Protein AF-A0A673IPQ3-F1 (afdb_monomer)

Organism: NCBI:txid307959

pLDDT: mean 84.03, std 14.7, range [38.94, 97.5]

Structure (mmCIF, N/CA/C/O backbone):
data_AF-A0A673IPQ3-F1
#
_entry.id   AF-A0A673IPQ3-F1
#
loop_
_atom_site.group_PDB
_atom_site.id
_atom_site.type_symbol
_atom_site.label_atom_id
_atom_site.label_alt_id
_atom_site.label_comp_id
_atom_site.label_asym_id
_atom_site.label_entity_id
_atom_site.label_seq_id
_atom_site.pdbx_PDB_ins_code
_atom_site.Cartn_x
_atom_site.Cartn_y
_atom_site.Cartn_z
_atom_site.occupancy
_atom_site.B_iso_or_equiv
_atom_site.auth_seq_id
_atom_site.auth_comp_id
_atom_site.auth_asym_id
_atom_site.auth_atom_id
_atom_site.pdbx_PDB_model_num
ATOM 1 N N . MET A 1 1 ? 23.050 -11.356 -15.559 1.00 38.94 1 MET A N 1
ATOM 2 C CA . MET A 1 1 ? 23.008 -10.456 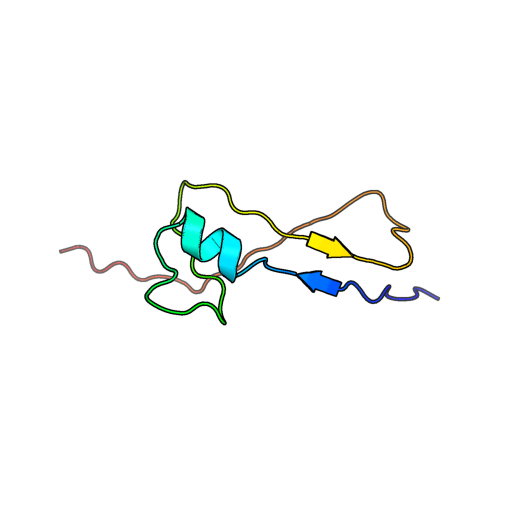-14.390 1.00 38.94 1 MET A CA 1
ATOM 3 C C . MET A 1 1 ? 21.630 -9.818 -14.376 1.00 38.94 1 MET A C 1
ATOM 5 O O . MET A 1 1 ? 21.382 -8.952 -15.201 1.00 38.94 1 MET A O 1
ATOM 9 N N . VAL A 1 2 ? 20.703 -10.320 -13.557 1.00 51.50 2 VAL A N 1
ATOM 10 C CA . VAL A 1 2 ? 19.402 -9.658 -13.375 1.00 51.50 2 VAL A CA 1
ATOM 11 C C . VAL A 1 2 ? 19.639 -8.561 -12.351 1.00 51.50 2 VAL A C 1
ATOM 13 O O . VAL A 1 2 ? 19.893 -8.847 -11.183 1.00 51.50 2 VAL A O 1
ATOM 16 N N . VAL A 1 3 ? 19.662 -7.315 -12.808 1.00 53.22 3 VAL A N 1
ATOM 17 C CA . VAL A 1 3 ? 19.651 -6.166 -11.906 1.00 53.22 3 VAL A CA 1
ATOM 18 C C . VAL A 1 3 ? 18.217 -6.068 -11.401 1.00 53.22 3 VAL A C 1
ATOM 20 O O . VAL A 1 3 ? 17.313 -5.783 -12.179 1.00 53.22 3 VAL A O 1
ATOM 23 N N . SER A 1 4 ? 17.986 -6.383 -10.126 1.00 58.00 4 SER A N 1
ATOM 24 C CA . SER A 1 4 ? 16.696 -6.100 -9.497 1.00 58.00 4 SER A CA 1
ATOM 25 C C . SER A 1 4 ? 16.545 -4.583 -9.458 1.00 58.00 4 SER A C 1
ATOM 27 O O . SER A 1 4 ? 17.228 -3.921 -8.677 1.00 58.00 4 SER A O 1
ATOM 29 N N . ALA A 1 5 ? 15.711 -4.022 -10.332 1.00 64.12 5 ALA A N 1
ATOM 30 C CA . ALA A 1 5 ? 15.398 -2.601 -10.298 1.00 64.12 5 ALA A CA 1
ATOM 31 C C . ALA A 1 5 ? 14.819 -2.260 -8.917 1.00 64.12 5 ALA A C 1
ATOM 33 O O . ALA A 1 5 ? 13.901 -2.929 -8.437 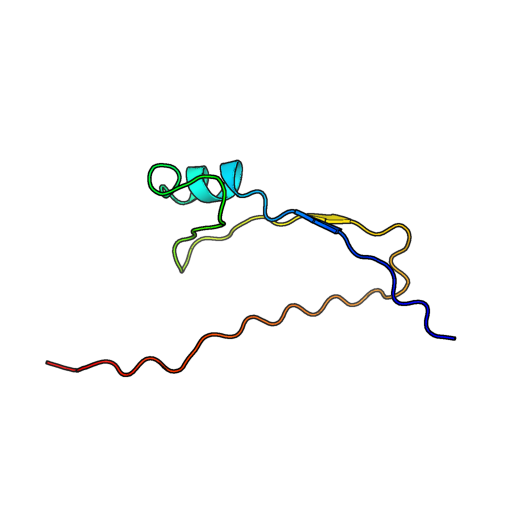1.00 64.12 5 ALA A O 1
ATOM 34 N N . VAL A 1 6 ? 15.371 -1.245 -8.251 1.00 67.69 6 VAL A N 1
ATOM 35 C CA . VAL A 1 6 ? 14.792 -0.735 -7.006 1.00 67.69 6 VAL A CA 1
ATOM 36 C C . VAL A 1 6 ? 13.498 -0.020 -7.378 1.00 67.69 6 VAL A C 1
ATOM 38 O O . VAL A 1 6 ? 13.520 1.052 -7.981 1.00 67.69 6 VAL A O 1
ATOM 41 N N . MET A 1 7 ? 12.364 -0.634 -7.052 1.00 80.06 7 MET A N 1
ATOM 42 C CA . MET A 1 7 ? 11.049 -0.031 -7.244 1.00 80.06 7 MET A CA 1
ATOM 43 C C . MET A 1 7 ? 10.647 0.695 -5.964 1.00 80.06 7 MET A C 1
ATOM 45 O O . MET A 1 7 ? 10.605 0.104 -4.884 1.00 80.06 7 MET A O 1
ATOM 49 N N . LYS A 1 8 ? 10.334 1.983 -6.083 1.00 89.06 8 LYS A N 1
ATOM 50 C CA . LYS A 1 8 ? 9.712 2.755 -5.012 1.00 89.06 8 LYS A CA 1
ATOM 51 C C . LYS A 1 8 ? 8.199 2.642 -5.145 1.00 89.06 8 LYS A C 1
ATOM 53 O O . LYS A 1 8 ? 7.645 2.874 -6.219 1.00 89.06 8 LYS A O 1
ATOM 58 N N . VAL A 1 9 ? 7.546 2.318 -4.037 1.00 91.06 9 VAL A N 1
ATOM 59 C CA . VAL A 1 9 ? 6.088 2.254 -3.938 1.00 91.06 9 VAL A CA 1
ATOM 60 C C . VAL A 1 9 ? 5.616 3.386 -3.041 1.00 91.06 9 VAL A C 1
ATOM 62 O O . VAL A 1 9 ? 6.100 3.534 -1.919 1.00 91.06 9 VAL A O 1
ATOM 65 N N . ASP A 1 10 ? 4.670 4.177 -3.531 1.00 94.56 10 ASP A N 1
ATOM 66 C CA . ASP A 1 10 ? 3.934 5.152 -2.736 1.00 94.56 10 ASP A CA 1
ATOM 67 C C . ASP A 1 10 ? 2.459 4.740 -2.677 1.00 94.56 10 ASP A C 1
ATOM 69 O O . ASP A 1 10 ? 1.748 4.705 -3.685 1.00 94.56 10 ASP A O 1
ATOM 73 N N . LEU A 1 11 ? 2.019 4.399 -1.466 1.00 94.88 11 LEU A N 1
ATOM 74 C CA . LEU A 1 11 ? 0.665 3.946 -1.163 1.00 94.88 11 LEU A CA 1
ATOM 75 C C . LEU A 1 11 ? -0.339 5.089 -1.028 1.00 94.88 11 LEU A C 1
ATOM 77 O O . LEU A 1 11 ? -1.504 4.816 -0.754 1.00 94.88 11 LEU A O 1
ATOM 81 N N . GLN A 1 12 ? 0.084 6.348 -1.175 1.00 96.69 12 GLN A N 1
ATOM 82 C CA . GLN A 1 12 ? -0.799 7.515 -1.174 1.00 96.69 12 GLN A CA 1
ATOM 83 C C . GLN A 1 12 ? -1.733 7.537 0.054 1.00 96.69 12 GLN A C 1
ATOM 85 O O . GLN A 1 12 ? -2.917 7.856 -0.063 1.00 96.69 12 GLN A O 1
ATOM 90 N N . CYS A 1 13 ? -1.208 7.172 1.236 1.00 96.00 13 CYS A N 1
ATOM 91 C CA . CYS A 1 13 ? -1.996 6.893 2.445 1.00 96.00 13 CYS A CA 1
ATOM 92 C C . CYS A 1 13 ? -2.956 8.031 2.808 1.00 96.00 13 CYS A C 1
ATOM 94 O O . CYS A 1 13 ? -4.125 7.780 3.063 1.00 96.00 13 CYS A O 1
ATOM 96 N N . VAL A 1 14 ? -2.503 9.288 2.770 1.00 95.88 14 VAL A N 1
ATOM 97 C CA . VAL A 1 14 ? -3.351 10.454 3.082 1.00 95.88 14 VAL A CA 1
ATOM 98 C C . VAL A 1 14 ? -4.560 10.530 2.143 1.00 95.88 14 VAL A C 1
ATOM 100 O O . VAL A 1 14 ? -5.694 10.644 2.606 1.00 95.88 14 VAL A O 1
ATOM 103 N N . LYS A 1 15 ? -4.326 10.431 0.827 1.00 96.44 15 LYS A N 1
ATOM 104 C CA . LYS A 1 15 ? -5.377 10.492 -0.199 1.00 96.44 15 LYS A CA 1
ATOM 105 C C . LYS A 1 15 ? -6.340 9.318 -0.055 1.00 96.44 15 LYS A C 1
ATOM 107 O O . LYS A 1 15 ? -7.535 9.523 0.116 1.00 96.44 15 LYS A O 1
ATOM 112 N N . ASN A 1 16 ? -5.809 8.098 -0.067 1.00 97.50 16 ASN A N 1
ATOM 113 C CA . ASN A 1 16 ? -6.626 6.893 -0.016 1.00 97.50 16 ASN A CA 1
ATOM 114 C C . ASN A 1 16 ? -7.428 6.805 1.283 1.00 97.50 16 ASN A C 1
ATOM 116 O O . ASN A 1 16 ? -8.605 6.472 1.236 1.00 97.50 16 ASN A O 1
ATOM 120 N N . ASN A 1 17 ? -6.843 7.151 2.429 1.00 96.88 17 ASN A N 1
ATOM 121 C CA . ASN A 1 17 ? -7.576 7.103 3.689 1.00 96.88 17 ASN A CA 1
ATOM 122 C C . ASN A 1 17 ? -8.661 8.185 3.761 1.00 96.88 17 ASN A C 1
ATOM 124 O O . ASN A 1 17 ? -9.706 7.965 4.366 1.00 96.88 17 ASN A O 1
ATOM 128 N N . THR A 1 18 ? -8.442 9.344 3.137 1.00 96.56 18 THR A N 1
ATOM 129 C CA . THR A 1 18 ? -9.471 10.392 3.042 1.00 96.56 18 THR A CA 1
ATOM 130 C C . THR A 1 18 ? -10.626 9.918 2.160 1.00 96.56 18 THR A C 1
ATOM 132 O O . THR A 1 18 ? -11.771 9.921 2.603 1.00 96.56 18 THR A O 1
ATOM 135 N N . ASP A 1 19 ? -10.327 9.404 0.962 1.00 96.94 19 ASP A N 1
ATOM 136 C CA . ASP A 1 19 ? -11.332 8.893 0.018 1.00 96.94 19 ASP A CA 1
ATOM 137 C C . ASP A 1 19 ? -12.130 7.709 0.605 1.00 96.94 19 ASP A C 1
ATOM 139 O O . ASP A 1 19 ? -13.315 7.526 0.315 1.00 96.94 19 ASP A O 1
ATOM 143 N N . HIS A 1 20 ? -11.492 6.893 1.450 1.00 96.44 20 HIS A N 1
ATOM 144 C CA . HIS A 1 20 ? -12.098 5.728 2.108 1.00 96.44 20 HIS A CA 1
ATOM 145 C C . HIS A 1 20 ? -12.712 6.039 3.482 1.00 96.44 20 HIS A C 1
ATOM 147 O O . HIS A 1 20 ? -13.247 5.131 4.129 1.00 96.44 20 HIS A O 1
ATOM 153 N N . HIS A 1 21 ? -12.691 7.303 3.918 1.00 95.81 21 HIS A N 1
ATOM 154 C CA . HIS A 1 21 ? -13.214 7.751 5.214 1.00 95.81 21 HIS A CA 1
ATOM 155 C C . HIS A 1 21 ? -12.624 6.944 6.392 1.00 95.81 21 HIS A C 1
ATOM 157 O O . HIS A 1 21 ? -13.342 6.346 7.206 1.00 95.81 21 HIS A O 1
ATOM 163 N N . THR A 1 22 ? -11.295 6.850 6.415 1.00 96.00 22 THR A N 1
ATOM 164 C CA . THR A 1 22 ? -10.464 6.150 7.416 1.00 96.00 22 THR A CA 1
ATOM 165 C C . THR A 1 22 ? -9.294 7.013 7.909 1.00 96.00 22 THR A C 1
ATOM 167 O O . THR A 1 22 ? -8.515 6.568 8.753 1.00 96.00 22 THR A O 1
ATOM 170 N N . ASN A 1 23 ? -9.173 8.256 7.435 1.00 92.06 23 ASN A N 1
ATOM 171 C CA . ASN A 1 23 ? -8.125 9.217 7.804 1.00 92.06 23 ASN A CA 1
ATOM 172 C C . ASN A 1 23 ? -8.139 9.608 9.292 1.00 92.06 23 ASN A C 1
ATOM 174 O O . ASN A 1 23 ? -7.106 10.003 9.823 1.00 92.06 23 ASN A O 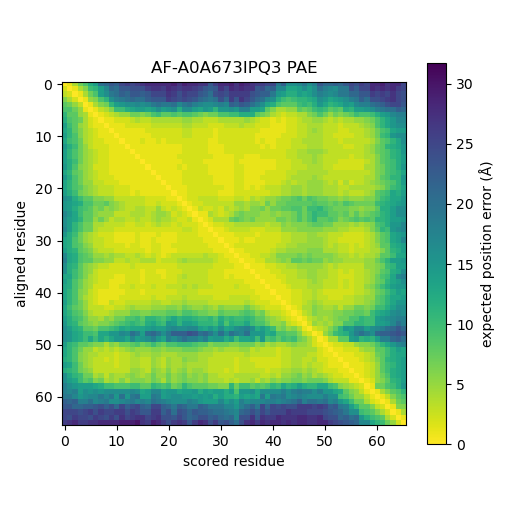1
ATOM 178 N N . GLU A 1 24 ? -9.278 9.461 9.9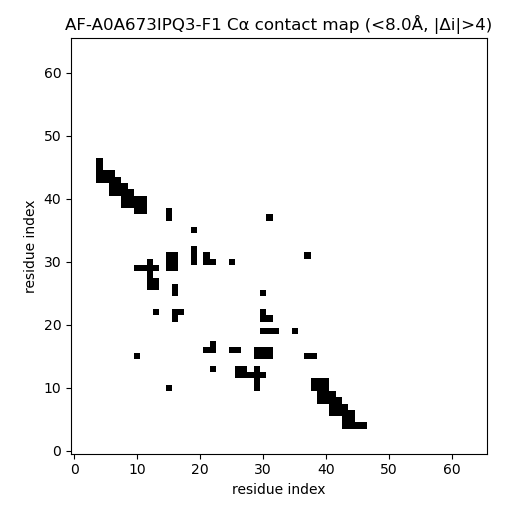70 1.00 92.62 24 GLU A N 1
ATOM 179 C CA . GLU A 1 24 ? -9.395 9.667 11.420 1.00 92.62 24 GLU 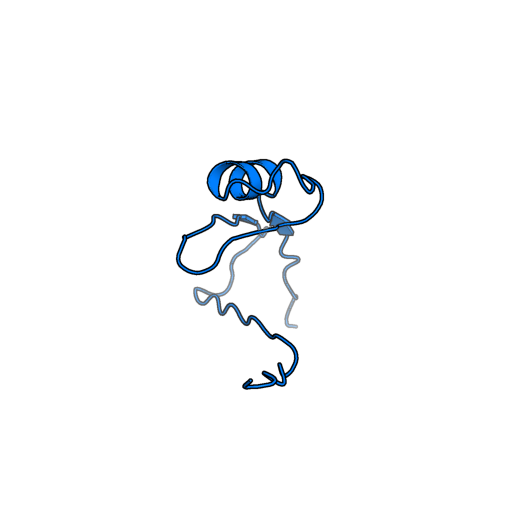A CA 1
ATOM 180 C C . GLU A 1 24 ? -8.692 8.570 12.240 1.00 92.62 24 GLU A C 1
ATOM 182 O O . GLU A 1 24 ? -8.344 8.797 13.395 1.00 92.62 24 GLU A O 1
ATOM 187 N N . ILE A 1 25 ? -8.458 7.386 11.656 1.00 91.44 25 ILE A N 1
ATOM 188 C CA . ILE A 1 25 ? -7.754 6.282 12.325 1.00 91.44 25 ILE A CA 1
ATOM 189 C C . ILE A 1 25 ? -6.247 6.543 12.297 1.00 91.44 25 ILE A C 1
ATOM 191 O O . ILE A 1 25 ? -5.562 6.442 13.312 1.00 91.44 25 ILE A O 1
ATOM 195 N N . THR A 1 26 ? -5.721 6.834 11.108 1.00 88.31 26 THR A N 1
ATOM 196 C CA . THR A 1 26 ? -4.325 7.215 10.879 1.00 88.31 26 THR A CA 1
ATOM 197 C C . THR A 1 26 ? -4.158 7.707 9.444 1.00 88.31 26 THR A C 1
ATOM 199 O O . THR A 1 26 ? -4.956 7.388 8.562 1.00 88.31 26 THR A O 1
ATOM 202 N N . VAL A 1 27 ? -3.074 8.434 9.193 1.00 87.69 27 VAL A N 1
ATOM 203 C CA . VAL A 1 27 ? -2.597 8.784 7.848 1.00 87.69 27 VAL A CA 1
ATOM 204 C C . VAL A 1 27 ? -1.242 8.150 7.517 1.00 87.69 27 VAL A C 1
ATOM 206 O O . VAL A 1 27 ? -0.773 8.250 6.387 1.00 87.69 27 VAL A O 1
ATOM 209 N N . GLU A 1 28 ? 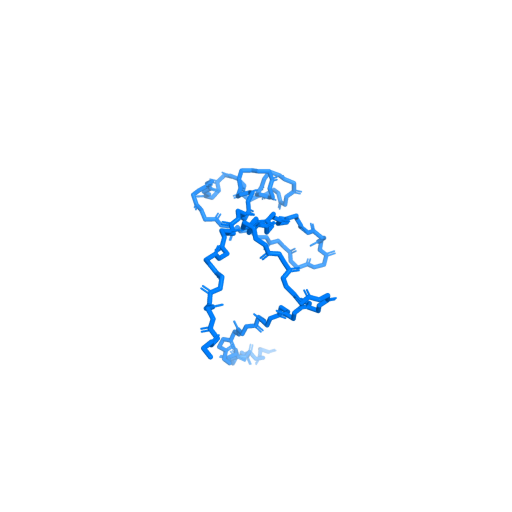-0.616 7.473 8.482 1.00 91.31 28 GLU A N 1
ATOM 210 C CA . GLU A 1 28 ? 0.713 6.863 8.331 1.00 91.31 28 GLU A CA 1
ATOM 211 C C . GLU A 1 28 ? 0.648 5.477 7.682 1.00 91.31 28 GLU A C 1
ATOM 213 O O . GLU A 1 28 ? 1.603 5.028 7.050 1.00 91.31 28 GLU A O 1
ATOM 218 N N . ARG A 1 29 ? -0.488 4.787 7.825 1.00 93.94 29 ARG A N 1
ATOM 219 C CA . ARG A 1 29 ? -0.738 3.464 7.241 1.00 93.94 29 ARG A CA 1
ATOM 220 C C . ARG A 1 29 ? -1.902 3.535 6.270 1.00 93.94 29 ARG A C 1
ATOM 222 O O . ARG A 1 29 ? -2.857 4.263 6.518 1.00 93.94 29 ARG A O 1
ATOM 229 N N . LEU A 1 30 ? -1.849 2.741 5.205 1.00 94.88 30 LEU A N 1
ATOM 230 C CA . LEU A 1 30 ? -2.960 2.610 4.270 1.00 94.88 30 LEU A CA 1
ATOM 231 C C . LEU A 1 30 ? -4.094 1.815 4.930 1.00 94.88 30 LEU A C 1
ATOM 233 O O . LEU A 1 30 ? -3.916 0.642 5.262 1.00 94.88 30 LEU A O 1
ATOM 237 N N . ILE A 1 31 ? -5.254 2.446 5.109 1.00 96.00 31 ILE A N 1
ATOM 238 C CA . ILE A 1 31 ? -6.471 1.801 5.609 1.00 96.00 31 ILE A CA 1
ATOM 239 C C . ILE A 1 31 ? -7.579 2.057 4.597 1.00 96.00 31 ILE A C 1
ATOM 241 O O . ILE A 1 31 ? -8.021 3.186 4.419 1.00 96.00 31 ILE A O 1
ATOM 245 N N . ILE A 1 32 ? -8.050 0.995 3.955 1.00 94.94 32 ILE A N 1
ATOM 246 C CA . ILE A 1 32 ? -9.046 1.061 2.883 1.00 94.94 32 ILE A CA 1
ATOM 247 C C . ILE A 1 32 ? -10.256 0.188 3.209 1.00 94.94 32 ILE A C 1
ATOM 249 O O . ILE A 1 32 ? -10.170 -0.776 3.975 1.00 94.94 32 ILE A O 1
ATOM 253 N N . ARG A 1 33 ? -11.398 0.517 2.609 1.00 95.19 33 ARG A N 1
ATOM 254 C CA . ARG A 1 33 ? -12.631 -0.267 2.682 1.00 95.19 33 ARG A CA 1
ATOM 255 C C . ARG A 1 33 ? -12.767 -1.119 1.422 1.00 95.19 33 ARG A C 1
ATOM 257 O O . ARG A 1 33 ? -12.528 -0.668 0.305 1.00 95.19 33 ARG A O 1
ATOM 264 N N . ARG A 1 34 ? -13.171 -2.378 1.604 1.00 93.00 34 ARG A N 1
ATOM 265 C CA . ARG A 1 34 ? -13.438 -3.304 0.492 1.00 93.00 34 ARG A CA 1
ATOM 266 C C . ARG A 1 34 ? -14.512 -2.743 -0.449 1.00 93.00 34 ARG A C 1
ATOM 268 O O . ARG A 1 34 ? -15.433 -2.070 0.003 1.00 93.00 34 ARG A O 1
ATOM 275 N N . GLY A 1 35 ? -14.433 -3.091 -1.732 1.00 94.06 35 GLY A N 1
ATOM 276 C CA . GLY A 1 35 ? -15.423 -2.678 -2.736 1.00 94.06 35 GLY A CA 1
ATOM 277 C C . GLY A 1 35 ? -15.256 -1.244 -3.251 1.00 94.06 35 GLY A C 1
ATOM 278 O O . GLY A 1 35 ? -16.043 -0.818 -4.090 1.00 94.06 35 GLY A O 1
ATOM 279 N N . GLN A 1 36 ? -14.229 -0.522 -2.796 1.00 94.50 36 GLN A N 1
ATOM 280 C CA . GLN A 1 36 ? -13.865 0.802 -3.290 1.00 94.50 36 GLN A CA 1
ATOM 281 C C . GLN A 1 36 ? -12.431 0.769 -3.837 1.00 94.50 36 GLN A C 1
ATOM 283 O O . GLN A 1 36 ? -11.532 0.199 -3.219 1.00 94.50 36 GLN A O 1
ATOM 288 N N . ALA A 1 37 ? -12.214 1.358 -5.014 1.00 97.00 37 ALA A N 1
ATOM 289 C CA . ALA A 1 37 ? -10.886 1.446 -5.618 1.00 97.00 37 ALA A CA 1
ATOM 290 C C . ALA A 1 37 ? -9.958 2.377 -4.814 1.00 97.00 37 ALA A C 1
ATOM 292 O O . ALA A 1 37 ? -10.412 3.304 -4.141 1.00 97.00 37 ALA A O 1
ATOM 293 N N . PHE A 1 38 ? -8.650 2.147 -4.903 1.00 96.38 38 PHE A N 1
ATOM 294 C CA . PHE A 1 38 ? -7.617 2.999 -4.307 1.00 96.38 38 PHE A CA 1
ATOM 295 C C . PHE A 1 38 ? -6.468 3.207 -5.300 1.00 96.38 38 PHE A C 1
ATOM 297 O O . PHE A 1 38 ? -6.338 2.467 -6.276 1.00 96.38 38 PHE A O 1
ATOM 304 N N . SER A 1 39 ? -5.663 4.247 -5.081 1.00 95.88 39 SER A N 1
ATOM 305 C CA . SER A 1 39 ? -4.540 4.610 -5.957 1.00 95.88 39 SER A CA 1
ATOM 306 C C . SER A 1 39 ? -3.205 4.177 -5.354 1.00 95.88 39 SER A C 1
ATOM 308 O O . SER A 1 39 ? -3.003 4.306 -4.154 1.00 95.88 39 SER A O 1
ATOM 310 N N . LEU A 1 40 ? -2.253 3.751 -6.175 1.00 94.38 40 LEU A N 1
ATOM 311 C CA . LEU A 1 40 ? -0.858 3.573 -5.767 1.00 94.38 40 LEU A CA 1
ATOM 312 C C . LEU A 1 40 ? 0.055 4.069 -6.883 1.00 94.38 40 LEU A C 1
ATOM 314 O O . LEU A 1 40 ? -0.332 4.051 -8.053 1.00 94.38 40 LEU A O 1
ATOM 318 N N . ILE A 1 41 ? 1.253 4.516 -6.524 1.00 93.38 41 ILE A N 1
ATOM 319 C CA . ILE A 1 41 ? 2.257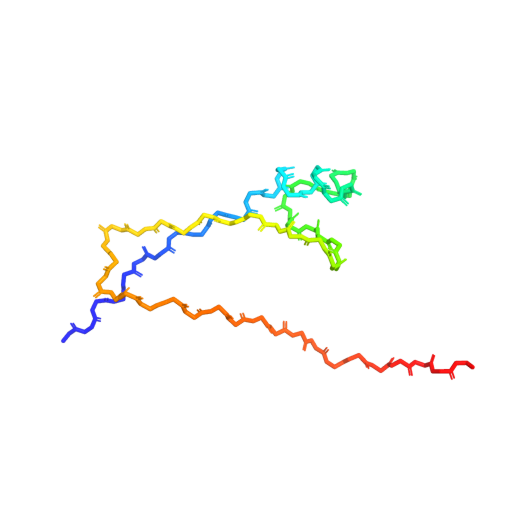 4.972 -7.484 1.00 93.38 41 ILE A CA 1
ATOM 320 C C . ILE A 1 41 ? 3.459 4.038 -7.397 1.00 93.38 41 ILE A C 1
ATOM 322 O O . ILE A 1 41 ? 4.058 3.869 -6.335 1.00 93.38 41 ILE A O 1
ATOM 326 N N . LEU A 1 42 ? 3.814 3.444 -8.536 1.00 89.69 42 LEU A N 1
ATOM 327 C CA . LEU A 1 42 ? 5.041 2.674 -8.716 1.00 89.69 42 LEU A CA 1
ATOM 328 C C . LEU A 1 42 ? 6.037 3.544 -9.480 1.00 89.69 42 LEU A C 1
ATOM 330 O O . LEU A 1 42 ? 5.723 4.057 -10.553 1.00 89.69 42 LEU A O 1
ATOM 334 N N . SER A 1 43 ? 7.230 3.735 -8.928 1.00 87.44 43 SER A N 1
ATOM 335 C CA . SER A 1 43 ? 8.311 4.493 -9.561 1.00 87.44 43 SER A CA 1
ATOM 336 C C . SER A 1 43 ? 9.565 3.635 -9.649 1.00 87.44 43 SER A C 1
ATOM 338 O O . SER A 1 43 ? 9.987 3.043 -8.658 1.00 87.44 43 SER A O 1
ATOM 340 N N . ALA A 1 44 ? 10.172 3.584 -10.829 1.00 82.94 44 ALA A N 1
ATOM 341 C CA . ALA A 1 44 ? 11.422 2.880 -11.082 1.00 82.94 44 ALA A CA 1
ATOM 342 C C . ALA A 1 44 ? 12.267 3.700 -12.060 1.00 82.94 44 ALA A C 1
ATOM 344 O O . ALA A 1 44 ? 11.716 4.390 -12.918 1.00 82.94 44 ALA A O 1
ATOM 345 N N . GLU A 1 45 ? 13.594 3.611 -11.951 1.00 80.81 45 GLU A N 1
ATOM 346 C CA . GLU A 1 45 ? 14.508 4.250 -12.913 1.00 80.81 45 GLU A CA 1
ATOM 347 C C . GLU A 1 45 ? 14.346 3.663 -14.317 1.00 80.81 45 GLU A C 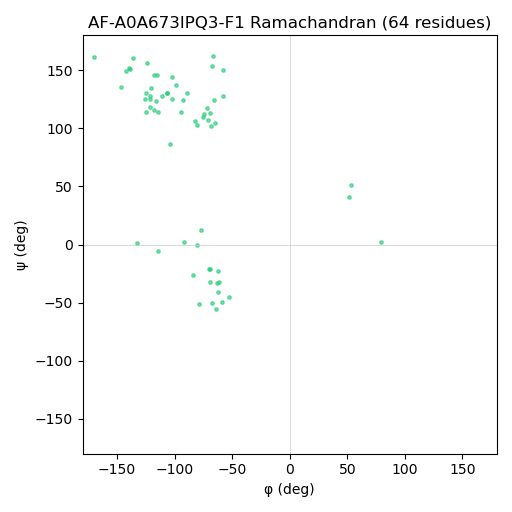1
ATOM 349 O O . GLU A 1 45 ? 14.472 4.368 -15.319 1.00 80.81 45 GLU A O 1
ATOM 354 N N . ARG A 1 46 ? 14.020 2.369 -14.387 1.00 76.12 46 ARG A N 1
ATOM 355 C CA . ARG A 1 46 ? 13.688 1.680 -15.624 1.00 76.12 46 ARG A CA 1
ATOM 356 C C . ARG A 1 46 ? 12.646 0.600 -15.361 1.00 76.12 46 ARG A C 1
ATOM 358 O O . ARG A 1 46 ? 12.728 -0.130 -14.378 1.00 76.12 46 ARG A O 1
ATOM 365 N N . LEU A 1 47 ? 11.645 0.546 -16.235 1.00 72.38 47 LEU A N 1
ATOM 366 C CA . LEU A 1 47 ? 10.666 -0.534 -16.292 1.00 72.38 47 LEU A CA 1
ATOM 367 C C . LEU A 1 47 ? 11.037 -1.414 -17.483 1.00 72.38 47 LEU A C 1
ATOM 369 O O . LEU A 1 47 ? 10.620 -1.192 -18.614 1.00 72.38 47 LEU A O 1
ATOM 373 N N . ASP A 1 48 ? 11.921 -2.364 -17.221 1.00 68.25 48 ASP A N 1
ATOM 374 C CA . ASP A 1 48 ? 12.496 -3.291 -18.200 1.00 68.25 48 ASP A CA 1
ATOM 375 C C . ASP A 1 48 ? 11.462 -4.304 -18.712 1.00 68.25 48 ASP A C 1
ATOM 377 O O . ASP A 1 48 ? 11.632 -4.902 -19.772 1.00 68.25 48 ASP A O 1
ATOM 381 N N . HIS A 1 49 ? 10.394 -4.498 -17.935 1.00 67.00 49 HIS A N 1
ATOM 382 C CA . HIS A 1 49 ? 9.356 -5.491 -18.154 1.00 67.00 49 HIS A CA 1
ATOM 383 C C . HIS A 1 49 ? 7.998 -4.792 -18.283 1.00 67.00 49 HIS A C 1
ATOM 385 O O . HIS A 1 49 ? 7.589 -4.038 -17.405 1.00 67.00 49 HIS A O 1
ATOM 391 N N . ASN A 1 50 ? 7.272 -5.091 -19.364 1.00 70.94 50 ASN A N 1
ATOM 392 C CA . ASN A 1 50 ? 5.919 -4.583 -19.636 1.00 70.94 50 ASN A CA 1
ATOM 393 C C . ASN A 1 50 ? 4.820 -5.294 -18.821 1.00 70.94 50 ASN A C 1
ATOM 395 O O . ASN A 1 50 ? 3.636 -5.178 -19.135 1.00 70.94 50 ASN A O 1
ATOM 399 N N . HIS A 1 51 ? 5.199 -6.068 -17.807 1.00 81.06 51 HIS A N 1
ATOM 400 C CA . HIS A 1 51 ? 4.284 -6.857 -16.999 1.00 81.06 51 HIS A CA 1
ATOM 401 C C . HIS A 1 51 ? 4.482 -6.525 -15.523 1.00 81.06 51 HIS A C 1
ATOM 403 O O . HIS A 1 51 ? 5.598 -6.600 -15.012 1.00 81.06 51 HIS A O 1
ATOM 409 N N . ILE A 1 52 ? 3.388 -6.151 -14.864 1.00 81.44 52 ILE A N 1
ATOM 410 C CA . ILE A 1 52 ? 3.332 -5.872 -13.433 1.00 81.44 52 ILE A CA 1
ATOM 411 C C . ILE A 1 52 ? 2.304 -6.835 -12.848 1.00 81.44 52 ILE A C 1
ATOM 413 O O . ILE A 1 52 ? 1.130 -6.786 -13.214 1.00 81.44 52 ILE A O 1
ATOM 417 N N . GLU A 1 53 ? 2.7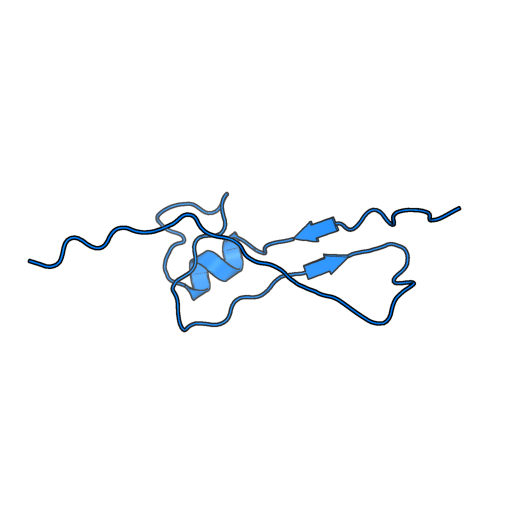56 -7.692 -11.943 1.00 87.12 53 GLU A N 1
ATOM 418 C CA . GLU A 1 53 ? 1.909 -8.583 -11.158 1.00 87.12 53 GLU A CA 1
ATOM 419 C C . GLU A 1 53 ? 1.848 -8.056 -9.722 1.00 87.12 53 GLU A C 1
ATOM 421 O O . GLU A 1 53 ? 2.874 -7.717 -9.130 1.00 87.12 53 GLU A O 1
ATOM 426 N N . ILE A 1 54 ? 0.638 -7.935 -9.172 1.00 87.25 54 ILE A N 1
ATOM 427 C CA . ILE A 1 54 ? 0.411 -7.471 -7.802 1.00 87.25 54 ILE A CA 1
ATOM 428 C C . ILE A 1 54 ? -0.257 -8.606 -7.035 1.00 87.25 54 ILE A C 1
ATOM 430 O O . ILE A 1 54 ? -1.396 -8.966 -7.328 1.00 87.25 54 ILE A O 1
ATOM 434 N N . THR A 1 55 ? 0.434 -9.120 -6.023 1.00 90.94 55 THR A N 1
ATOM 435 C CA . THR A 1 55 ? -0.076 -10.169 -5.136 1.00 90.94 55 THR A CA 1
ATOM 436 C C . THR A 1 55 ? -0.418 -9.566 -3.781 1.00 90.94 55 THR A C 1
ATOM 438 O O . THR A 1 55 ? 0.388 -8.848 -3.190 1.00 90.94 55 THR A O 1
ATOM 441 N N . ALA A 1 56 ? -1.618 -9.855 -3.282 1.00 89.62 56 ALA A N 1
ATOM 442 C CA . ALA A 1 56 ? -2.045 -9.490 -1.938 1.00 89.62 56 ALA A CA 1
ATOM 443 C C . ALA A 1 56 ? -2.416 -10.761 -1.174 1.00 89.62 56 ALA A C 1
ATOM 445 O O . ALA A 1 56 ? -3.259 -11.538 -1.620 1.00 89.62 56 ALA A O 1
ATOM 446 N N . GLU A 1 57 ? -1.798 -10.952 -0.014 1.00 92.06 57 GLU A N 1
ATOM 447 C CA . GLU A 1 57 ? -2.038 -12.098 0.856 1.00 92.06 57 GLU A CA 1
ATOM 448 C C . GLU A 1 57 ? -2.647 -11.632 2.174 1.00 92.06 57 GLU A C 1
ATOM 450 O O . GLU A 1 57 ? -2.348 -10.554 2.693 1.00 92.06 57 GLU A O 1
ATOM 455 N N . THR A 1 58 ? -3.523 -12.460 2.726 1.00 87.12 58 THR A N 1
ATOM 456 C CA . THR A 1 58 ? -4.107 -12.247 4.043 1.00 87.12 58 THR A CA 1
ATOM 457 C C . THR A 1 58 ? -4.159 -13.575 4.784 1.00 87.12 58 THR A C 1
ATOM 459 O O . THR A 1 58 ? -4.218 -14.637 4.165 1.00 87.12 58 THR A O 1
ATOM 462 N N . ALA A 1 59 ? -4.092 -13.527 6.112 1.00 88.00 59 ALA A N 1
ATOM 463 C CA . ALA A 1 59 ? -4.177 -14.727 6.931 1.00 88.00 59 ALA A CA 1
ATOM 464 C C . ALA A 1 59 ? -5.575 -15.368 6.835 1.00 88.00 59 ALA A C 1
ATOM 466 O O . ALA A 1 59 ? -6.555 -14.730 6.451 1.00 88.00 59 ALA A O 1
ATOM 467 N N . VAL A 1 60 ? -5.675 -16.642 7.221 1.00 84.25 60 VAL A N 1
ATOM 468 C CA . VAL A 1 60 ? -6.957 -17.358 7.276 1.00 84.25 60 VAL A CA 1
ATOM 469 C C . VAL A 1 60 ? -7.857 -16.730 8.345 1.00 84.25 60 VAL A C 1
ATOM 471 O O . VAL A 1 60 ? -7.481 -16.656 9.515 1.00 84.25 60 VAL A O 1
ATOM 474 N N . PHE A 1 61 ? -9.065 -16.317 7.953 1.00 72.88 61 PHE A N 1
ATOM 475 C CA . PHE A 1 61 ? -10.101 -15.847 8.872 1.00 72.88 61 PHE A CA 1
ATOM 476 C C . PHE A 1 61 ? -11.044 -16.999 9.239 1.00 72.88 61 PHE A C 1
ATOM 478 O O . PHE A 1 61 ? -11.795 -17.481 8.393 1.00 72.88 61 PHE A O 1
ATOM 485 N N . TYR A 1 62 ? -11.047 -17.416 10.508 1.00 64.69 62 TYR A N 1
ATOM 486 C CA . TYR A 1 62 ? -12.104 -18.275 11.047 1.00 64.69 62 TYR A CA 1
ATOM 487 C C . TYR A 1 62 ? -13.309 -17.403 11.395 1.00 64.69 62 TYR A C 1
ATOM 489 O O . TYR A 1 62 ? -13.306 -16.683 12.394 1.00 64.69 62 TYR A O 1
ATOM 497 N N . VAL A 1 63 ? -14.335 -17.432 10.548 1.00 66.88 63 VAL A N 1
ATOM 498 C CA . VAL A 1 63 ? -15.622 -16.807 10.860 1.00 66.88 63 VAL A CA 1
ATOM 499 C C . VAL A 1 63 ? -16.333 -17.700 11.875 1.00 66.88 63 VAL A C 1
ATOM 501 O O . VAL A 1 63 ? -16.728 -18.814 11.541 1.00 66.88 63 VAL A O 1
ATOM 504 N N . ASN A 1 64 ? -16.497 -17.227 13.112 1.00 53.03 64 ASN A N 1
ATOM 505 C CA . ASN A 1 64 ? -17.484 -17.809 14.017 1.00 53.03 64 ASN A CA 1
ATOM 506 C C . ASN A 1 64 ? -18.865 -17.454 13.457 1.00 53.03 64 ASN A C 1
ATOM 508 O O . ASN A 1 64 ? -19.310 -16.312 13.566 1.00 53.03 64 ASN A O 1
ATOM 512 N N . THR A 1 65 ? -19.514 -18.411 12.804 1.00 53.31 65 THR A N 1
ATOM 513 C CA . THR A 1 65 ? -20.948 -18.341 12.524 1.00 53.31 65 THR A CA 1
ATOM 514 C C . THR A 1 65 ? -21.695 -18.486 13.847 1.00 53.31 65 THR A C 1
ATOM 516 O O . THR A 1 65 ? -21.616 -19.547 14.468 1.00 53.31 65 THR A O 1
ATOM 519 N N . CYS A 1 66 ? -22.364 -17.416 14.280 1.00 49.81 66 CYS A N 1
ATOM 520 C CA . CYS A 1 66 ? -23.439 -17.480 15.270 1.00 49.81 66 CYS A CA 1
ATOM 521 C C . CYS A 1 66 ? -24.727 -17.969 14.604 1.00 49.81 66 CYS A C 1
ATOM 523 O O . CYS A 1 66 ? -24.961 -17.561 13.442 1.00 49.81 66 CYS A O 1
#

Radius of gyration: 16.22 Å; Cα contacts (8 Å, |Δi|>4): 60; chains: 1; bounding box: 46×29×35 Å

Secondary structure (DSSP, 8-state):
-------EEE--HHHHHHHTT-TTT-SSS----TTS----EEE-S----S----------------

Mean predicted aligned error: 7.8 Å

Sequence (66 aa):
MVVSAVMKVDLQCVKNNTDHHTNEITVERLIIRRGQAFSLILSAERLDHNHIEITAETAVFYVNTC

InterPro domains:
  IPR001102 Transglutaminase, N-terminal [PF00868] (8-58)
  IPR013783 Immunoglobulin-like fold [G3DSA:2.60.40.10] (2-64)
  IPR014756 Immunoglobulin E-set [SSF81296] (5-46)

Solvent-accessible surface area (backbone atoms only — not comparable to full-atom values): 4669 Å² total; per-residue (Å²): 135,87,77,79,69,72,69,47,78,44,63,48,22,58,60,38,6,50,80,47,76,33,44,91,80,41,51,88,51,78,46,79,51,88,99,57,91,78,65,69,46,82,45,54,96,64,78,93,58,101,70,87,86,86,86,85,87,77,81,91,80,84,77,83,82,127

Foldseek 3Di:
DDDPWDKDKDQQQCVQCVVQVNVVVHSVDRDHDPPDDGDMDIDTPDDPDPDDDDDDDDDDDDDPDD